Protein AF-A0AAJ6E960-F1 (afdb_monomer)

Nearest PDB structures (foldseek):
  1kbu-assembly1_A  TM=8.732E-01  e=4.264E-02  Punavirus P1
  1pvr-assembly1_A  TM=8.758E-01  e=5.419E-02  Punavirus P1
  3crx-assembly1_A  TM=6.894E-01  e=2.206E-02  Punavirus P1
  2crx-assembly1_B-2  TM=6.902E-01  e=2.803E-02  Punavirus P1
  7rhy-assembly1_A  TM=8.519E-01  e=4.155E-01  Punavirus P1

Foldseek 3Di:
DVQLVVVCVVVVADLVVGDLVSLLVSLQVVLVDDLVVNVVVLVVSQVVCVVVPHHRSCPDQSNQLSSCVSPPDQDDPPDDPVVRVVLSSDRPVVVVVVVVVVVVVVVVVVVVVVVVVVVVVVVVVVVVVVVVVVVVD

pLDDT: mean 93.41, std 7.52, range [50.53, 98.44]

Structure (mmCIF, N/CA/C/O backbone):
data_AF-A0AAJ6E960-F1
#
_entry.id   AF-A0AAJ6E960-F1
#
loop_
_atom_site.group_PDB
_atom_site.id
_atom_site.type_symbol
_atom_site.label_atom_id
_atom_site.label_alt_id
_atom_site.label_comp_id
_atom_site.label_asym_id
_atom_site.label_entity_id
_atom_site.label_seq_id
_atom_site.pdbx_PDB_ins_code
_atom_site.Cartn_x
_atom_site.Cartn_y
_atom_site.Cartn_z
_atom_site.occupancy
_atom_site.B_iso_or_equiv
_atom_site.auth_seq_id
_atom_site.auth_comp_id
_atom_site.auth_asym_id
_atom_site.auth_atom_id
_atom_site.pdbx_PDB_model_num
ATOM 1 N N . MET A 1 1 ? 17.423 -1.637 -8.181 1.00 84.00 1 MET A N 1
ATOM 2 C CA . MET A 1 1 ? 17.052 -1.951 -9.573 1.00 84.00 1 MET A CA 1
ATOM 3 C C . MET A 1 1 ? 17.624 -3.285 -10.079 1.00 84.00 1 MET A C 1
ATOM 5 O O . MET A 1 1 ? 17.759 -3.480 -11.284 1.00 84.00 1 MET A O 1
ATOM 9 N N . ARG A 1 2 ? 17.967 -4.265 -9.224 1.00 92.75 2 ARG A N 1
ATOM 10 C CA . ARG A 1 2 ? 18.646 -5.486 -9.716 1.00 92.75 2 ARG A CA 1
ATOM 11 C C . ARG A 1 2 ? 17.650 -6.454 -10.346 1.00 92.75 2 ARG A C 1
ATOM 13 O O . ARG A 1 2 ? 17.932 -7.008 -11.410 1.00 92.75 2 ARG A O 1
ATOM 20 N N . LEU A 1 3 ? 16.503 -6.650 -9.695 1.00 95.56 3 LEU A N 1
ATOM 21 C CA . LEU A 1 3 ? 15.464 -7.559 -10.178 1.00 95.56 3 LEU A CA 1
ATOM 22 C C . LEU A 1 3 ? 14.853 -7.054 -11.484 1.00 95.56 3 LEU A C 1
ATOM 24 O O . LEU A 1 3 ? 14.738 -7.822 -12.438 1.00 95.56 3 LEU A O 1
ATOM 28 N N . PHE A 1 4 ? 14.560 -5.755 -11.564 1.00 97.31 4 PHE A N 1
ATOM 29 C CA . PHE A 1 4 ? 13.989 -5.155 -12.766 1.00 97.31 4 PHE A CA 1
ATOM 30 C C . PHE A 1 4 ? 14.939 -5.237 -13.967 1.00 97.31 4 PHE A C 1
ATOM 32 O O . PHE A 1 4 ? 14.526 -5.665 -15.038 1.00 97.31 4 PHE A O 1
ATOM 39 N N . LEU A 1 5 ? 16.237 -4.954 -13.789 1.00 97.12 5 LEU A N 1
ATOM 40 C CA . LEU A 1 5 ? 17.233 -5.130 -14.855 1.00 97.12 5 LEU A CA 1
ATOM 41 C C . LEU A 1 5 ? 17.303 -6.576 -15.363 1.00 97.12 5 LEU A C 1
ATOM 43 O O . LEU A 1 5 ? 17.423 -6.805 -16.567 1.00 97.12 5 LEU A O 1
ATOM 47 N N . GLY A 1 6 ? 17.249 -7.553 -14.454 1.00 97.31 6 GLY A N 1
ATOM 48 C CA . GLY A 1 6 ? 17.207 -8.969 -14.817 1.00 97.31 6 GLY A CA 1
ATOM 49 C C . GLY A 1 6 ? 15.946 -9.317 -15.607 1.00 97.31 6 GLY A C 1
ATOM 50 O O . GLY A 1 6 ? 16.032 -9.931 -16.670 1.00 97.31 6 GLY A O 1
ATOM 51 N N . TRP A 1 7 ? 14.791 -8.859 -15.128 1.00 97.88 7 TRP A N 1
ATOM 52 C CA . TRP A 1 7 ? 13.507 -9.062 -15.789 1.00 97.88 7 TRP A CA 1
ATOM 53 C C . TRP A 1 7 ? 13.464 -8.406 -17.178 1.00 97.88 7 TRP A C 1
ATOM 55 O O . TRP A 1 7 ? 13.047 -9.059 -18.133 1.00 97.88 7 TRP A O 1
ATOM 65 N N . CYS A 1 8 ? 13.979 -7.182 -17.332 1.00 97.75 8 CYS A N 1
ATOM 66 C CA . CYS A 1 8 ? 14.059 -6.484 -18.617 1.00 97.75 8 CYS A CA 1
ATOM 67 C C . CYS A 1 8 ? 14.895 -7.256 -19.642 1.00 97.75 8 CYS A C 1
ATOM 69 O O . CYS A 1 8 ? 14.479 -7.399 -20.790 1.00 97.75 8 CYS A O 1
ATOM 71 N N . LYS A 1 9 ? 16.038 -7.822 -19.228 1.00 97.19 9 LYS A N 1
ATOM 72 C CA . LYS A 1 9 ? 16.876 -8.661 -20.104 1.00 97.19 9 LYS A CA 1
ATOM 73 C C . LYS A 1 9 ? 16.144 -9.914 -20.580 1.00 97.19 9 LYS A C 1
ATOM 75 O O . LYS A 1 9 ? 16.262 -10.274 -21.746 1.00 97.19 9 LYS A O 1
ATOM 80 N N . LEU A 1 10 ? 15.395 -10.566 -19.691 1.00 97.44 10 LEU A N 1
ATOM 81 C CA . LEU A 1 10 ? 14.632 -11.773 -20.022 1.00 97.44 10 LEU A CA 1
ATOM 82 C C . LEU A 1 10 ? 13.428 -11.476 -20.92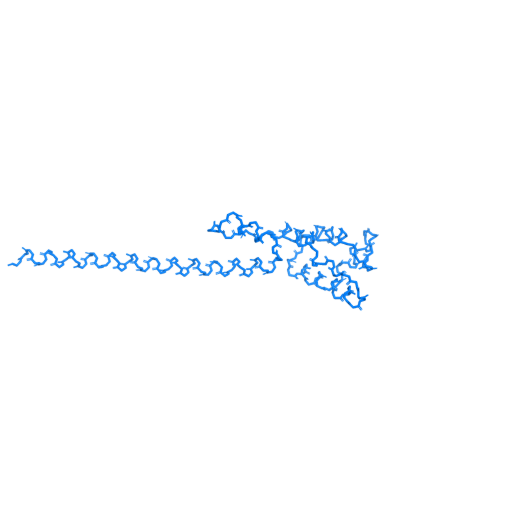6 1.00 97.44 10 LEU A C 1
ATOM 84 O O . LEU A 1 10 ? 13.081 -12.299 -21.766 1.00 97.44 10 LEU A O 1
ATOM 88 N N . ASN A 1 11 ? 12.814 -10.303 -20.771 1.00 97.00 11 ASN A N 1
ATOM 89 C CA . ASN A 1 11 ? 11.579 -9.926 -21.460 1.00 97.00 11 ASN A CA 1
ATOM 90 C C . ASN A 1 11 ? 11.785 -8.965 -22.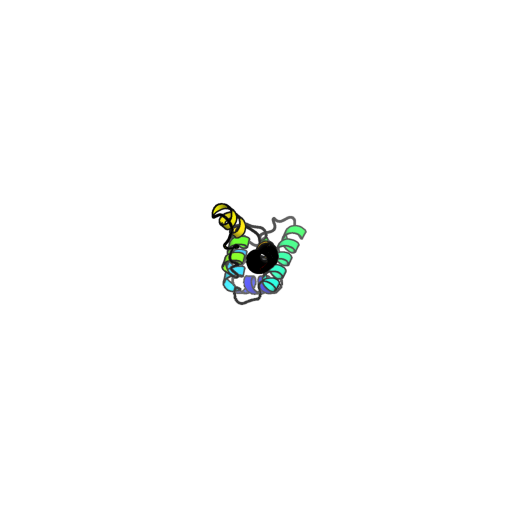636 1.00 97.00 11 ASN A C 1
ATOM 92 O O . ASN A 1 11 ? 10.802 -8.481 -23.189 1.00 97.00 11 ASN A O 1
ATOM 96 N N . GLN A 1 12 ? 13.040 -8.695 -23.0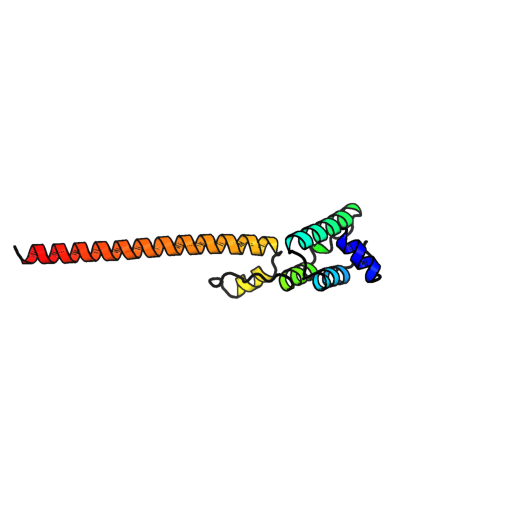12 1.00 94.69 12 GLN A N 1
ATOM 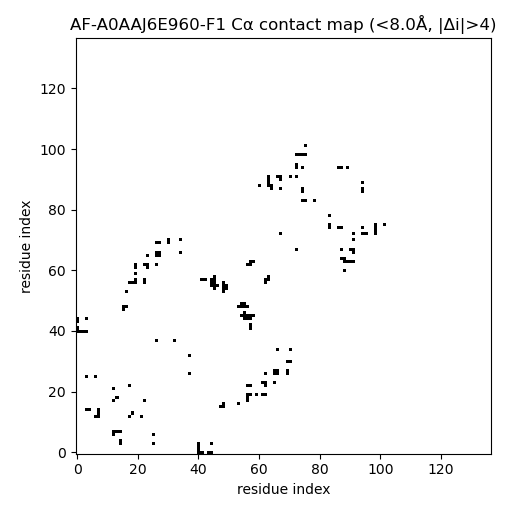97 C CA . GLN A 1 12 ? 13.407 -7.746 -24.071 1.00 94.69 12 GLN A CA 1
ATOM 98 C C . GLN A 1 12 ? 12.798 -6.345 -23.865 1.00 94.69 12 GLN A C 1
ATOM 100 O O . GLN A 1 12 ? 12.476 -5.652 -24.827 1.00 94.69 12 GLN A O 1
ATOM 105 N N . ALA A 1 13 ? 12.647 -5.929 -22.605 1.00 95.94 13 ALA A N 1
ATOM 106 C CA . ALA A 1 13 ? 12.113 -4.623 -22.236 1.00 95.94 13 ALA A CA 1
ATOM 107 C C . ALA A 1 13 ? 13.237 -3.602 -22.002 1.00 95.94 13 ALA A C 1
ATOM 109 O O . ALA A 1 13 ? 14.375 -3.949 -21.663 1.00 95.94 13 ALA A O 1
ATOM 110 N N . HIS A 1 14 ? 12.906 -2.320 -22.151 1.00 93.62 14 HIS A N 1
ATOM 111 C CA . HIS A 1 14 ? 13.818 -1.225 -21.840 1.00 93.62 14 HIS A CA 1
ATOM 112 C C . HIS A 1 14 ? 13.736 -0.879 -20.353 1.00 93.62 14 HIS A C 1
ATOM 114 O O . HIS A 1 14 ? 12.657 -0.655 -19.814 1.00 93.62 14 HIS A O 1
ATOM 120 N N . HIS A 1 15 ? 14.889 -0.815 -19.687 1.00 93.00 15 HIS A N 1
ATOM 121 C CA . HIS A 1 15 ? 14.950 -0.399 -18.285 1.00 93.00 15 HIS A CA 1
ATOM 122 C C . HIS A 1 15 ? 14.930 1.126 -18.122 1.00 93.00 15 HIS A C 1
ATOM 124 O O . HIS A 1 15 ? 14.552 1.604 -17.057 1.00 93.00 15 HIS A O 1
ATOM 130 N N . LEU A 1 16 ? 15.328 1.883 -19.156 1.00 92.88 16 LEU A N 1
ATOM 131 C CA . LEU A 1 16 ? 15.355 3.342 -19.122 1.00 92.88 16 LEU A CA 1
ATOM 132 C C . LEU A 1 16 ? 15.183 3.950 -20.535 1.00 92.88 16 LEU A C 1
ATOM 134 O O . LEU A 1 16 ? 15.945 3.585 -21.436 1.00 92.88 16 LEU A O 1
ATOM 138 N N . PRO A 1 17 ? 14.211 4.861 -20.741 1.00 95.12 17 PRO A N 1
ATOM 139 C CA . PRO A 1 17 ? 13.056 5.054 -19.866 1.00 95.12 17 PRO A CA 1
ATOM 140 C C . PRO A 1 17 ? 12.215 3.768 -19.821 1.00 95.12 17 PRO A C 1
ATOM 142 O O . PRO A 1 17 ? 11.877 3.198 -20.860 1.00 95.12 17 PRO A O 1
ATOM 145 N N . ALA A 1 18 ? 11.892 3.299 -18.620 1.00 97.00 18 ALA A N 1
ATOM 146 C CA . ALA A 1 18 ? 10.971 2.191 -18.430 1.00 97.00 18 ALA A CA 1
ATOM 147 C C . ALA A 1 18 ? 9.548 2.655 -18.730 1.00 97.00 18 ALA A C 1
ATOM 149 O O . ALA A 1 18 ? 9.090 3.698 -18.253 1.00 97.00 18 ALA A O 1
ATOM 150 N N . SER A 1 19 ? 8.820 1.861 -19.508 1.00 96.69 19 SER A N 1
ATOM 151 C CA . SER A 1 19 ? 7.418 2.149 -19.772 1.00 96.69 19 SER A CA 1
ATOM 152 C C . SER A 1 19 ? 6.550 1.733 -18.578 1.00 96.69 19 SER A C 1
ATOM 154 O O . SER A 1 19 ? 6.805 0.726 -17.917 1.00 96.69 19 SER A O 1
ATOM 156 N N . VAL A 1 20 ? 5.478 2.484 -18.306 1.00 97.75 20 VAL A N 1
ATOM 157 C CA . VAL A 1 20 ? 4.494 2.113 -17.272 1.00 97.75 20 VAL A CA 1
ATOM 158 C C . VAL A 1 20 ? 3.937 0.692 -17.488 1.00 97.75 20 VAL A C 1
ATOM 160 O O . VAL A 1 20 ? 3.859 -0.049 -16.507 1.00 97.75 20 VAL A O 1
ATOM 163 N N . PRO A 1 21 ? 3.585 0.257 -18.719 1.00 98.12 21 PRO A N 1
ATOM 164 C CA . PRO A 1 21 ? 3.183 -1.128 -18.972 1.00 98.12 21 PRO A CA 1
ATOM 165 C C . PRO A 1 21 ? 4.237 -2.173 -18.584 1.00 98.12 21 PRO A C 1
ATOM 167 O O . PRO A 1 21 ? 3.877 -3.185 -17.983 1.00 98.12 21 PRO A O 1
ATOM 170 N N . ASP A 1 22 ? 5.519 -1.930 -18.872 1.00 98.12 22 ASP A N 1
ATOM 171 C CA . ASP A 1 22 ? 6.596 -2.861 -18.509 1.00 98.12 22 ASP A CA 1
ATOM 172 C C . ASP A 1 22 ? 6.753 -2.965 -16.993 1.00 98.12 22 ASP A C 1
ATOM 174 O O . ASP A 1 22 ? 6.889 -4.064 -16.461 1.00 98.12 22 ASP A O 1
ATOM 178 N N . VAL A 1 23 ? 6.656 -1.841 -16.279 1.00 98.19 23 VAL A N 1
ATOM 179 C CA . VAL A 1 23 ? 6.709 -1.832 -14.810 1.00 98.19 23 VAL A CA 1
ATOM 180 C C . VAL A 1 23 ? 5.496 -2.551 -14.206 1.00 98.19 23 VAL A C 1
ATOM 182 O O . VAL A 1 23 ? 5.652 -3.335 -13.273 1.00 98.19 23 VAL A O 1
ATOM 185 N N . VAL A 1 24 ? 4.290 -2.368 -14.757 1.00 98.44 24 VAL A N 1
ATOM 186 C CA . VAL A 1 24 ? 3.087 -3.118 -14.336 1.00 98.44 24 VAL A CA 1
ATOM 187 C C . VAL A 1 24 ? 3.272 -4.623 -14.536 1.00 98.44 24 VAL A C 1
ATOM 189 O O . VAL A 1 24 ? 2.942 -5.419 -13.650 1.00 98.44 24 VAL A O 1
ATOM 192 N N . ARG A 1 25 ? 3.805 -5.026 -15.693 1.00 98.31 25 ARG A N 1
ATOM 193 C CA . ARG A 1 25 ? 4.058 -6.435 -15.998 1.00 98.31 25 ARG A CA 1
ATOM 194 C C . ARG A 1 25 ? 5.128 -7.014 -15.077 1.00 98.31 25 ARG A C 1
ATOM 196 O O . ARG A 1 25 ? 4.916 -8.084 -14.522 1.00 98.31 25 ARG A O 1
ATOM 203 N N . PHE A 1 26 ? 6.208 -6.274 -14.830 1.00 98.31 26 PHE A N 1
ATOM 204 C CA . PHE A 1 26 ? 7.231 -6.642 -13.856 1.00 98.31 26 PHE A CA 1
ATOM 205 C C . PHE A 1 26 ? 6.637 -6.901 -12.467 1.00 98.31 26 PHE A C 1
ATOM 207 O O . PHE A 1 26 ? 6.924 -7.942 -11.877 1.00 98.31 26 PHE A O 1
ATOM 214 N N . VAL A 1 27 ? 5.777 -6.004 -11.966 1.00 98.25 27 VAL A N 1
ATOM 215 C CA . VAL A 1 27 ? 5.099 -6.187 -10.671 1.00 98.25 27 VAL A CA 1
ATOM 216 C C . VAL A 1 27 ? 4.266 -7.469 -10.663 1.00 98.25 27 VAL A C 1
ATOM 218 O O . VAL A 1 27 ? 4.347 -8.254 -9.721 1.00 98.25 27 VAL A O 1
ATOM 221 N N . THR A 1 28 ? 3.499 -7.701 -11.728 1.00 97.75 28 THR A N 1
ATOM 222 C CA . THR A 1 28 ? 2.607 -8.863 -11.850 1.00 97.75 28 THR A CA 1
ATOM 223 C C . THR A 1 28 ? 3.391 -10.180 -11.883 1.00 97.75 28 THR A C 1
ATOM 225 O O . THR A 1 28 ? 3.094 -11.097 -11.112 1.00 97.75 28 THR A O 1
ATOM 228 N N . ASP A 1 29 ? 4.432 -10.246 -12.718 1.00 97.94 29 ASP A N 1
ATOM 229 C CA . ASP A 1 29 ? 5.294 -11.421 -12.903 1.00 97.94 29 ASP A CA 1
ATOM 230 C C . 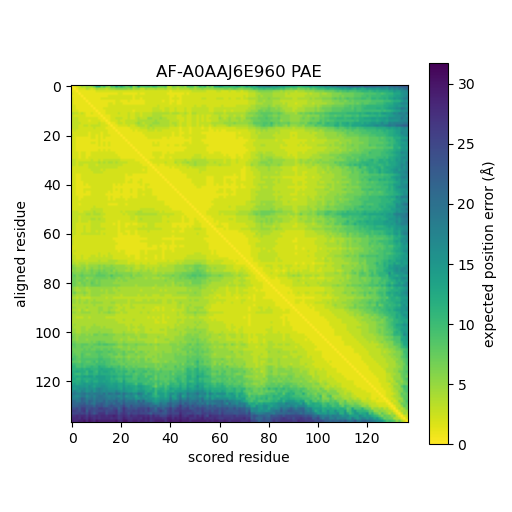ASP A 1 29 ? 6.093 -11.774 -11.634 1.00 97.94 29 ASP A C 1
ATOM 232 O O . ASP A 1 29 ? 6.512 -12.917 -11.467 1.00 97.94 29 ASP A O 1
ATOM 236 N N . ASN A 1 30 ? 6.302 -10.803 -10.738 1.00 97.19 30 ASN A N 1
ATOM 237 C CA . ASN A 1 30 ? 7.080 -10.956 -9.504 1.00 97.19 30 ASN A CA 1
ATOM 238 C C . ASN A 1 30 ? 6.217 -10.792 -8.240 1.00 97.19 30 ASN A C 1
ATOM 240 O O . ASN A 1 30 ? 6.731 -10.464 -7.173 1.00 97.19 30 ASN A O 1
ATOM 244 N N . SER A 1 31 ? 4.909 -11.041 -8.326 1.00 95.31 31 SER A N 1
ATOM 245 C CA . SER A 1 31 ? 3.979 -10.970 -7.181 1.00 95.31 31 SER A CA 1
ATOM 246 C C . SER A 1 31 ? 4.287 -11.972 -6.054 1.00 95.31 31 SER A C 1
ATOM 248 O O . SER A 1 31 ? 3.765 -11.856 -4.948 1.00 95.31 31 SER A O 1
ATOM 250 N N . ASN A 1 32 ? 5.170 -12.942 -6.304 1.00 95.69 32 ASN A N 1
ATO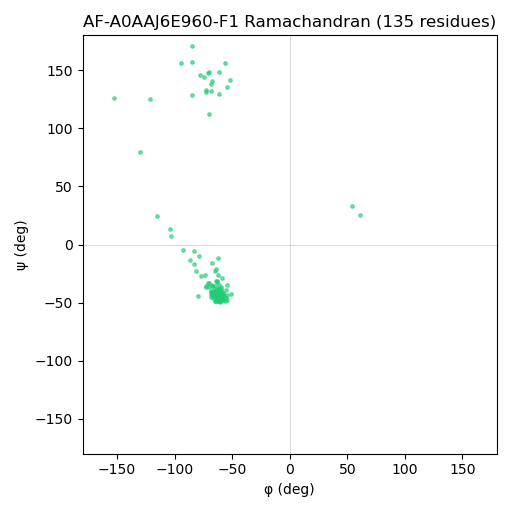M 251 C CA . ASN A 1 32 ? 5.649 -13.919 -5.329 1.00 95.69 32 ASN A CA 1
ATOM 252 C C . ASN A 1 32 ? 6.735 -13.385 -4.374 1.00 95.69 32 ASN A C 1
ATOM 254 O O . ASN A 1 32 ? 7.092 -14.089 -3.428 1.00 95.69 32 ASN A O 1
ATOM 258 N N . ILE A 1 33 ? 7.293 -12.193 -4.613 1.00 95.62 33 ILE A N 1
ATOM 259 C CA . ILE A 1 33 ? 8.260 -11.575 -3.693 1.00 95.62 33 ILE A CA 1
ATOM 260 C C . ILE A 1 33 ? 7.547 -10.807 -2.568 1.00 95.62 33 ILE A C 1
ATOM 262 O O . ILE A 1 33 ? 6.329 -10.631 -2.590 1.00 95.62 33 ILE A O 1
ATOM 266 N N . SER A 1 34 ? 8.289 -10.352 -1.553 1.00 95.56 34 SER A N 1
ATOM 267 C CA . SER A 1 34 ? 7.691 -9.546 -0.483 1.00 95.56 34 SER A CA 1
ATOM 268 C C . SER A 1 34 ? 7.316 -8.131 -0.968 1.00 95.56 34 SER A C 1
ATOM 270 O O . SER A 1 34 ? 8.045 -7.559 -1.787 1.00 95.56 34 SER A O 1
ATOM 272 N N . PRO A 1 35 ? 6.243 -7.519 -0.424 1.00 94.06 35 PRO A N 1
ATOM 273 C CA . PRO A 1 35 ? 5.861 -6.145 -0.761 1.00 94.06 35 PRO A CA 1
ATOM 274 C C . PRO A 1 35 ? 6.995 -5.140 -0.525 1.00 94.06 35 PRO A C 1
ATOM 276 O O . PRO A 1 35 ? 7.203 -4.245 -1.339 1.00 94.06 35 PRO A O 1
ATOM 279 N N . ASP A 1 36 ? 7.765 -5.314 0.555 1.00 93.88 36 ASP A N 1
ATOM 280 C CA . ASP A 1 36 ? 8.895 -4.440 0.894 1.00 93.88 36 ASP A CA 1
ATOM 281 C C . ASP A 1 36 ? 10.007 -4.503 -0.160 1.00 93.88 36 ASP A C 1
ATOM 283 O O . ASP A 1 36 ? 10.569 -3.474 -0.541 1.00 93.88 36 ASP A O 1
ATOM 287 N N . LEU A 1 37 ? 10.307 -5.705 -0.671 1.00 95.56 37 LEU A N 1
ATOM 288 C CA . LEU A 1 37 ? 11.303 -5.877 -1.725 1.00 95.56 37 LEU A CA 1
ATOM 289 C C . LEU A 1 37 ? 10.817 -5.271 -3.045 1.00 95.56 37 LEU A C 1
ATOM 291 O O . LEU A 1 37 ? 11.596 -4.610 -3.730 1.00 95.56 37 LEU A O 1
ATOM 295 N N . MET A 1 38 ? 9.534 -5.445 -3.382 1.00 96.81 38 MET A N 1
ATOM 296 C CA . MET A 1 38 ? 8.947 -4.803 -4.559 1.00 96.81 38 MET A CA 1
ATOM 297 C C . MET A 1 38 ? 8.980 -3.277 -4.443 1.00 96.81 38 MET A C 1
ATOM 299 O O . MET A 1 38 ? 9.368 -2.597 -5.389 1.00 96.81 38 MET A O 1
ATOM 303 N N . HIS A 1 39 ? 8.620 -2.732 -3.280 1.00 94.94 39 HIS A N 1
ATOM 304 C CA . HIS A 1 39 ? 8.672 -1.296 -3.030 1.00 94.94 39 HIS A CA 1
ATOM 305 C C . HIS A 1 39 ? 10.094 -0.753 -3.205 1.00 94.94 39 HIS A C 1
ATOM 307 O O . HIS A 1 39 ? 10.280 0.238 -3.904 1.00 94.94 39 HIS A O 1
ATOM 313 N N . ALA A 1 40 ? 11.098 -1.419 -2.626 1.00 95.44 40 ALA A N 1
ATOM 314 C CA . ALA A 1 40 ? 12.497 -1.030 -2.782 1.00 95.44 40 ALA A CA 1
ATOM 315 C C . ALA A 1 40 ? 12.953 -1.050 -4.253 1.00 95.44 40 ALA A C 1
ATOM 317 O O . ALA A 1 40 ? 13.675 -0.152 -4.686 1.00 95.44 40 ALA A O 1
ATOM 318 N N . GLU A 1 41 ? 12.518 -2.037 -5.041 1.00 97.12 41 GLU A N 1
ATOM 319 C CA . GLU A 1 41 ? 12.823 -2.071 -6.474 1.00 97.12 41 GLU A CA 1
ATOM 320 C C . GLU A 1 41 ? 12.119 -0.952 -7.252 1.00 97.12 41 GLU A C 1
ATOM 322 O O . GLU A 1 41 ? 12.769 -0.300 -8.064 1.00 97.12 41 GLU A O 1
ATOM 327 N N . LEU A 1 42 ? 10.840 -0.670 -6.979 1.00 96.81 42 LEU A N 1
ATOM 328 C CA . LEU A 1 42 ? 10.115 0.444 -7.604 1.00 96.81 42 LEU A CA 1
ATOM 329 C C . LEU A 1 42 ? 10.733 1.805 -7.255 1.00 96.81 42 LEU A C 1
ATOM 331 O O . LEU A 1 42 ? 10.887 2.639 -8.142 1.00 96.81 42 LEU A O 1
ATOM 335 N N . THR A 1 43 ? 11.147 2.010 -5.999 1.00 96.69 43 THR A N 1
ATOM 336 C CA . THR A 1 43 ? 11.886 3.214 -5.588 1.00 96.69 43 THR A CA 1
ATOM 337 C C . THR A 1 43 ? 13.183 3.357 -6.377 1.00 96.69 43 THR A C 1
ATOM 339 O O . THR A 1 43 ? 13.446 4.428 -6.907 1.00 96.69 43 THR A O 1
ATOM 342 N N . ALA A 1 44 ? 13.953 2.279 -6.537 1.00 97.12 44 ALA A N 1
ATOM 343 C CA . ALA A 1 44 ? 15.192 2.336 -7.307 1.00 97.12 44 ALA A CA 1
ATOM 344 C C . ALA A 1 44 ? 14.956 2.635 -8.802 1.00 97.12 44 ALA A C 1
ATOM 346 O O . ALA A 1 44 ? 15.756 3.337 -9.412 1.00 97.12 44 ALA A O 1
ATOM 347 N N . ILE A 1 45 ? 13.867 2.129 -9.399 1.00 97.19 45 ILE A N 1
ATOM 348 C CA . ILE A 1 45 ? 13.478 2.491 -10.774 1.00 97.19 45 ILE A CA 1
ATOM 349 C C . ILE A 1 45 ? 13.183 3.992 -10.859 1.00 97.19 45 ILE A C 1
ATOM 351 O O . ILE A 1 45 ? 13.665 4.657 -11.775 1.00 97.19 45 ILE A O 1
ATOM 355 N N . ASP A 1 46 ? 12.401 4.522 -9.917 1.00 97.19 46 ASP A N 1
ATOM 356 C CA . ASP A 1 46 ? 12.038 5.940 -9.875 1.00 97.19 46 ASP A CA 1
ATOM 357 C C . ASP A 1 46 ? 13.263 6.841 -9.675 1.00 97.19 46 ASP A C 1
ATOM 359 O O . ASP A 1 46 ? 13.395 7.837 -10.379 1.00 97.19 46 ASP A O 1
ATOM 363 N N . GLU A 1 47 ? 14.186 6.471 -8.784 1.00 97.19 47 GLU A N 1
ATOM 364 C CA . GLU A 1 47 ? 15.442 7.196 -8.551 1.00 97.19 47 GLU A CA 1
ATOM 365 C C . GLU A 1 47 ? 16.309 7.265 -9.818 1.00 97.19 47 GLU A C 1
ATOM 367 O O . GLU A 1 47 ? 16.843 8.327 -10.143 1.00 97.19 47 GLU A O 1
ATOM 372 N N . GLU A 1 48 ? 16.416 6.171 -10.581 1.00 96.31 48 GLU A N 1
ATOM 373 C CA . GLU A 1 48 ? 17.142 6.171 -11.858 1.00 96.31 48 GLU A CA 1
ATOM 374 C C . GLU A 1 48 ? 16.451 7.028 -12.932 1.00 96.31 48 GLU A C 1
ATOM 376 O O . GLU A 1 48 ? 17.125 7.706 -13.712 1.00 96.31 48 GLU A O 1
ATOM 381 N N . HIS A 1 49 ? 15.113 7.051 -12.961 1.00 97.06 49 HIS A N 1
ATOM 382 C CA . HIS A 1 49 ? 14.362 7.940 -13.854 1.00 97.06 49 HIS A CA 1
ATOM 383 C C . HIS A 1 49 ? 14.583 9.405 -13.492 1.00 97.06 49 HIS A C 1
ATOM 385 O O . HIS A 1 49 ? 14.911 10.210 -14.364 1.00 97.06 49 HIS A O 1
ATOM 391 N N . GLU A 1 50 ? 14.449 9.745 -12.213 1.00 97.00 50 GLU A N 1
ATOM 392 C CA . GLU A 1 50 ? 14.621 11.107 -11.714 1.00 97.00 50 GLU A CA 1
ATOM 393 C C . GLU A 1 50 ? 16.051 11.616 -11.944 1.00 97.00 50 GLU A C 1
ATOM 395 O O . GLU A 1 50 ? 16.228 12.761 -12.363 1.00 97.00 50 GLU A O 1
ATOM 400 N N . ALA A 1 51 ? 17.067 10.758 -11.783 1.00 97.12 51 ALA A N 1
ATOM 401 C CA . ALA A 1 51 ? 18.463 11.095 -12.070 1.00 97.12 51 ALA A CA 1
ATOM 402 C C . ALA A 1 51 ? 18.701 11.520 -13.531 1.00 97.12 51 ALA A C 1
ATOM 404 O O . ALA A 1 51 ? 19.594 12.327 -13.798 1.00 97.12 51 ALA A O 1
ATOM 405 N N . LEU A 1 52 ? 17.899 11.011 -14.473 1.00 96.62 52 LEU A N 1
ATOM 406 C CA . LEU A 1 52 ? 17.946 11.378 -15.893 1.00 96.62 52 LEU A CA 1
ATOM 407 C C . LEU A 1 52 ? 16.813 12.323 -16.323 1.00 96.62 52 LEU A C 1
ATOM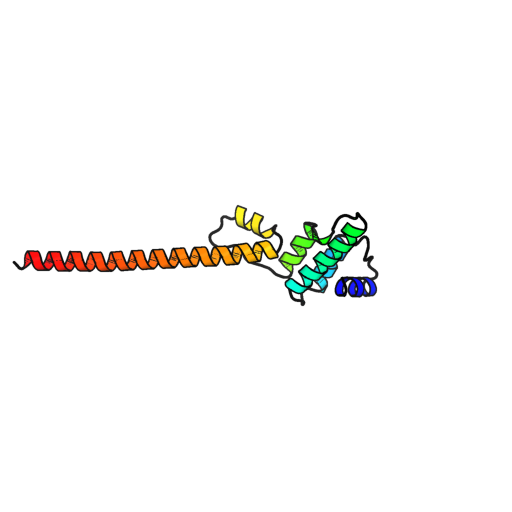 409 O O . LEU A 1 52 ? 16.615 12.531 -17.520 1.00 96.62 52 LEU A O 1
ATOM 413 N N . LEU A 1 53 ? 16.087 12.918 -15.369 1.00 96.44 53 LEU A N 1
ATOM 414 C CA . LEU A 1 53 ? 14.957 13.826 -15.612 1.00 96.44 53 LEU A CA 1
ATOM 415 C C . LEU A 1 53 ? 13.782 13.179 -16.370 1.00 96.44 53 LEU A C 1
ATOM 417 O O . LEU A 1 53 ? 12.991 13.868 -17.019 1.00 96.44 53 LEU A O 1
ATOM 421 N N . TYR A 1 54 ? 13.639 11.858 -16.276 1.00 96.19 54 TYR A N 1
ATOM 422 C CA . TYR A 1 54 ? 12.452 11.147 -16.733 1.00 96.19 54 TYR A CA 1
ATOM 423 C C . TYR A 1 54 ? 11.363 11.134 -15.659 1.00 96.19 54 TYR A C 1
ATOM 425 O O . TYR A 1 54 ? 11.621 11.259 -14.463 1.00 96.19 54 TYR A O 1
ATOM 433 N N . ALA A 1 55 ? 10.114 10.959 -16.095 1.00 94.50 55 ALA A N 1
ATOM 434 C CA . ALA A 1 55 ? 9.000 10.782 -15.174 1.00 94.50 55 ALA A CA 1
ATOM 435 C C . ALA A 1 55 ? 9.125 9.428 -14.437 1.00 94.50 55 ALA A C 1
ATOM 437 O O . ALA A 1 55 ? 9.327 8.415 -15.108 1.00 94.50 55 ALA A O 1
ATOM 438 N N . PRO A 1 56 ? 8.965 9.388 -13.101 1.00 95.81 56 PRO A N 1
ATOM 439 C CA . PRO A 1 56 ? 9.067 8.164 -12.306 1.00 95.81 56 PRO A CA 1
ATOM 440 C C . PRO A 1 56 ? 7.869 7.229 -12.568 1.00 95.81 56 PRO A C 1
ATOM 442 O O . PRO A 1 56 ? 6.729 7.577 -12.225 1.00 95.81 56 PRO A O 1
ATOM 445 N N . PRO A 1 57 ? 8.070 6.052 -13.190 1.00 96.69 57 PRO A N 1
ATOM 446 C CA . PRO A 1 57 ? 6.972 5.174 -13.581 1.00 96.69 57 PRO A CA 1
ATOM 447 C C . PRO A 1 57 ? 6.336 4.446 -12.389 1.00 96.69 57 PRO A C 1
ATOM 449 O O . PRO A 1 57 ? 5.148 4.126 -12.446 1.00 96.69 57 PRO A O 1
ATOM 452 N N . GLY A 1 58 ? 7.071 4.223 -11.295 1.00 95.12 58 GLY A N 1
ATOM 453 C CA . GLY A 1 58 ? 6.598 3.573 -10.070 1.00 95.12 58 GLY A CA 1
ATOM 454 C C . GLY A 1 58 ? 5.471 4.335 -9.369 1.00 95.12 58 GLY A C 1
ATOM 455 O O . GLY A 1 58 ? 4.608 3.730 -8.731 1.00 95.12 58 GLY A O 1
ATOM 456 N N . LYS A 1 59 ? 5.406 5.658 -9.570 1.00 92.44 59 LYS A N 1
ATOM 457 C CA . LYS A 1 59 ? 4.349 6.541 -9.040 1.00 92.44 59 LYS A CA 1
ATOM 458 C C . LYS A 1 59 ? 3.083 6.563 -9.905 1.00 92.44 59 LYS A C 1
ATOM 460 O O . LYS A 1 59 ? 2.088 7.186 -9.529 1.00 92.44 59 LYS A O 1
ATOM 465 N N . ALA A 1 60 ? 3.082 5.906 -11.066 1.00 95.75 60 ALA A N 1
ATOM 466 C CA . ALA A 1 60 ? 1.920 5.885 -11.944 1.00 95.75 60 ALA A CA 1
ATOM 467 C C . ALA A 1 60 ? 0.752 5.107 -11.314 1.00 95.75 60 ALA A C 1
ATOM 469 O O . ALA A 1 60 ? 0.924 4.022 -10.758 1.00 95.75 60 ALA A O 1
ATOM 470 N N . ARG A 1 61 ? -0.481 5.606 -11.491 1.00 94.88 61 ARG A N 1
ATOM 471 C CA . ARG A 1 61 ? -1.701 4.969 -10.952 1.00 94.88 61 ARG A CA 1
ATOM 472 C C . ARG A 1 61 ? -1.849 3.502 -11.372 1.00 94.88 61 ARG A C 1
ATOM 474 O O . ARG A 1 61 ? -2.358 2.698 -10.600 1.00 94.88 61 ARG A O 1
ATOM 481 N N . ALA A 1 62 ? -1.422 3.152 -12.586 1.00 96.88 62 ALA A N 1
ATOM 482 C CA . ALA A 1 62 ? -1.456 1.772 -13.066 1.00 96.88 62 ALA A CA 1
ATOM 483 C C . ALA A 1 62 ? -0.503 0.858 -12.276 1.00 96.88 62 ALA A C 1
ATOM 485 O O . ALA A 1 62 ? -0.894 -0.251 -11.924 1.00 96.88 62 ALA A O 1
ATOM 486 N N . VAL A 1 63 ? 0.698 1.343 -11.937 1.00 97.38 63 VAL A N 1
ATOM 487 C CA . VAL A 1 63 ? 1.665 0.598 -11.116 1.00 97.38 63 VAL A CA 1
ATOM 488 C C . VAL A 1 63 ? 1.156 0.460 -9.686 1.00 97.38 63 VAL A C 1
ATOM 490 O O . VAL A 1 63 ? 1.138 -0.649 -9.165 1.00 97.38 63 VAL A O 1
ATOM 493 N N . ILE A 1 64 ? 0.631 1.535 -9.087 1.00 95.81 64 ILE A N 1
ATOM 494 C CA . ILE A 1 64 ? 0.012 1.481 -7.750 1.00 95.81 64 ILE A CA 1
ATOM 495 C C . ILE A 1 64 ? -1.101 0.425 -7.708 1.00 95.81 64 ILE A C 1
ATOM 497 O O . ILE A 1 64 ? -1.141 -0.402 -6.799 1.00 95.81 64 ILE A O 1
ATOM 501 N N . LYS A 1 65 ? -1.977 0.398 -8.721 1.00 95.88 65 LYS A N 1
ATOM 502 C CA . LYS A 1 65 ? -3.030 -0.621 -8.829 1.00 95.88 65 LYS A CA 1
ATOM 503 C C . LYS A 1 65 ? -2.469 -2.037 -8.962 1.00 95.88 65 LYS A C 1
ATOM 505 O O . LYS A 1 65 ? -3.018 -2.941 -8.342 1.00 95.88 65 LYS A O 1
ATOM 510 N N . ALA A 1 66 ? -1.405 -2.232 -9.740 1.00 97.31 66 ALA A N 1
ATOM 511 C CA . ALA A 1 66 ? -0.760 -3.537 -9.885 1.00 97.31 66 ALA A CA 1
ATOM 512 C C . ALA A 1 66 ? -0.163 -4.026 -8.556 1.00 97.31 66 ALA A C 1
ATOM 514 O O . ALA A 1 66 ? -0.367 -5.177 -8.182 1.00 97.31 66 ALA A O 1
ATOM 515 N N . VAL A 1 67 ? 0.495 -3.137 -7.804 1.00 97.38 67 VAL A N 1
ATOM 516 C CA . VAL A 1 67 ? 1.032 -3.446 -6.468 1.00 97.38 67 VAL A CA 1
ATOM 517 C C . VAL A 1 67 ? -0.099 -3.810 -5.505 1.00 97.38 67 VAL A C 1
ATOM 519 O O . VAL A 1 67 ? -0.039 -4.850 -4.856 1.00 97.38 67 VAL A O 1
ATOM 522 N N . ASN A 1 68 ? -1.165 -3.009 -5.451 1.00 95.75 68 ASN A N 1
ATOM 523 C CA . ASN A 1 68 ? -2.310 -3.285 -4.578 1.00 95.75 68 ASN A CA 1
ATOM 524 C C . ASN A 1 68 ? -3.034 -4.590 -4.955 1.00 95.75 68 ASN A C 1
ATOM 526 O O . ASN A 1 68 ? -3.580 -5.257 -4.084 1.00 95.75 68 ASN A O 1
ATOM 530 N N . ALA A 1 69 ? -3.042 -4.970 -6.235 1.00 95.62 69 ALA A N 1
ATOM 531 C CA . ALA A 1 69 ? -3.605 -6.242 -6.680 1.00 95.62 69 ALA A CA 1
ATOM 532 C C . ALA A 1 69 ? -2.722 -7.444 -6.300 1.00 95.62 69 ALA A C 1
ATOM 534 O O . ALA A 1 69 ? -3.253 -8.499 -5.963 1.00 95.62 69 ALA A O 1
ATOM 535 N N . ALA A 1 70 ? -1.395 -7.288 -6.341 1.00 96.25 70 ALA A N 1
ATOM 536 C CA . ALA A 1 70 ? -0.448 -8.330 -5.945 1.00 96.25 70 ALA A CA 1
ATOM 537 C C . ALA A 1 70 ? -0.451 -8.575 -4.425 1.00 96.25 70 ALA A C 1
ATOM 539 O O . ALA A 1 70 ? -0.366 -9.721 -3.986 1.00 96.25 70 ALA A O 1
ATOM 540 N N . TRP A 1 71 ? -0.610 -7.513 -3.628 1.00 96.00 71 TRP A N 1
ATOM 541 C CA . TRP A 1 71 ? -0.670 -7.585 -2.165 1.00 96.00 71 TRP A CA 1
ATOM 542 C C . TRP A 1 71 ? -1.891 -6.820 -1.637 1.00 96.00 71 TRP A C 1
ATOM 544 O O . TRP A 1 71 ? -1.765 -5.674 -1.196 1.00 96.00 71 TRP A O 1
ATOM 554 N N . PRO A 1 72 ? -3.090 -7.426 -1.695 1.00 94.62 72 PRO A N 1
ATOM 555 C CA . PRO A 1 72 ? -4.318 -6.754 -1.300 1.00 94.62 72 PRO A CA 1
ATOM 556 C C . PRO A 1 72 ? -4.361 -6.493 0.207 1.00 94.62 72 PRO A C 1
ATOM 558 O O . PRO A 1 72 ? -4.035 -7.359 1.020 1.00 94.62 72 PRO A O 1
ATOM 561 N N . ILE A 1 73 ? -4.820 -5.296 0.570 1.00 95.06 73 ILE A N 1
ATOM 562 C CA . ILE A 1 73 ? -5.155 -4.913 1.942 1.00 95.06 73 ILE A CA 1
ATOM 563 C C . ILE A 1 73 ? -6.615 -4.490 1.954 1.00 95.06 73 ILE A C 1
ATOM 565 O O . ILE A 1 73 ? -7.026 -3.604 1.201 1.00 95.06 73 ILE A O 1
ATOM 569 N N . ASP A 1 74 ? -7.396 -5.115 2.827 1.00 92.56 74 ASP A N 1
ATOM 570 C CA . ASP A 1 74 ? -8.798 -4.765 2.984 1.00 92.56 74 ASP A CA 1
ATOM 571 C C . ASP A 1 74 ? -8.937 -3.423 3.702 1.00 92.56 74 ASP A C 1
ATOM 573 O O . ASP A 1 74 ? -8.368 -3.192 4.773 1.00 92.56 74 ASP A O 1
ATOM 577 N N . ALA A 1 75 ? -9.757 -2.544 3.131 1.00 93.62 75 ALA A N 1
ATOM 578 C CA . ALA A 1 75 ? -10.158 -1.326 3.812 1.00 93.62 75 ALA A CA 1
ATOM 579 C C . ALA A 1 75 ? -10.930 -1.664 5.108 1.00 93.62 75 ALA A C 1
ATOM 581 O O . ALA A 1 75 ? -11.667 -2.661 5.153 1.00 93.62 75 ALA A O 1
ATOM 582 N N . PRO A 1 76 ? -10.838 -0.826 6.157 1.00 91.44 76 PRO A N 1
ATOM 583 C CA . PRO A 1 76 ? -11.545 -1.067 7.408 1.00 91.44 76 PRO A CA 1
ATOM 584 C C . PRO A 1 76 ? -13.049 -1.263 7.195 1.00 91.44 76 PRO A C 1
ATOM 586 O O . PRO A 1 76 ? -13.714 -0.535 6.451 1.00 91.44 76 PRO A O 1
ATOM 589 N N . ARG A 1 77 ? -13.619 -2.268 7.867 1.00 88.94 77 ARG A N 1
ATOM 590 C CA . ARG A 1 77 ? -15.018 -2.674 7.645 1.00 88.94 77 ARG A CA 1
ATOM 591 C C . ARG A 1 77 ? -16.015 -1.563 7.962 1.00 88.94 77 ARG A C 1
ATOM 593 O O . ARG A 1 77 ? -17.021 -1.455 7.262 1.00 88.94 77 ARG A O 1
ATOM 600 N N . SER A 1 78 ? -15.706 -0.756 8.975 1.00 87.38 78 SER A N 1
ATOM 601 C CA . SER A 1 78 ? -16.501 0.375 9.459 1.00 87.38 78 SER A CA 1
ATOM 602 C C . SER A 1 78 ? -16.584 1.541 8.473 1.00 87.38 78 SER A C 1
ATOM 604 O O . SER A 1 78 ? -17.449 2.399 8.633 1.00 87.38 78 SER A O 1
ATOM 606 N N . TRP A 1 79 ? -15.718 1.586 7.456 1.00 92.69 79 TRP A N 1
ATOM 607 C CA . TRP A 1 79 ? -15.675 2.713 6.533 1.00 92.69 79 TRP A CA 1
ATOM 608 C C . TRP A 1 79 ? -16.852 2.704 5.539 1.00 92.69 79 TRP A C 1
ATOM 610 O O . TRP A 1 79 ? -17.263 1.631 5.065 1.00 92.69 79 TRP A O 1
ATOM 620 N N . PRO A 1 80 ? -17.379 3.889 5.175 1.00 94.81 80 PRO A N 1
ATOM 621 C CA . PRO A 1 80 ? -18.299 4.061 4.055 1.00 94.81 80 PRO A CA 1
ATOM 622 C C . PRO A 1 80 ? -17.721 3.548 2.731 1.00 94.81 80 PRO A C 1
ATOM 624 O O . PRO A 1 80 ? -16.508 3.480 2.540 1.00 94.81 80 PRO A O 1
ATOM 627 N N . ALA A 1 81 ? -18.597 3.208 1.782 1.00 93.31 81 ALA A N 1
ATOM 628 C CA . ALA A 1 81 ? -18.184 2.675 0.481 1.00 93.31 81 ALA A CA 1
ATOM 629 C C . ALA A 1 81 ? -17.282 3.640 -0.313 1.00 93.31 81 ALA A C 1
ATOM 631 O O . ALA A 1 81 ? -16.338 3.194 -0.960 1.00 93.31 81 ALA A O 1
ATOM 632 N N . GLU A 1 82 ? -17.538 4.949 -0.232 1.00 94.50 82 GLU A N 1
ATOM 633 C CA . GLU A 1 82 ? -16.713 5.969 -0.892 1.00 94.50 82 GLU A CA 1
ATOM 634 C C . GLU A 1 82 ? -15.270 5.956 -0.366 1.00 94.50 82 GLU A C 1
ATOM 636 O O . GLU A 1 82 ? -14.320 5.902 -1.149 1.00 94.50 82 GLU A O 1
ATOM 641 N N . ASP A 1 83 ? -15.103 5.919 0.956 1.00 95.00 83 ASP A N 1
ATOM 642 C CA . ASP A 1 83 ? -13.785 5.912 1.594 1.00 95.00 83 ASP A CA 1
ATOM 643 C C . ASP A 1 83 ? -13.025 4.616 1.310 1.00 95.00 83 ASP A C 1
ATOM 645 O O . ASP A 1 83 ? -11.813 4.642 1.099 1.00 95.00 83 ASP A O 1
ATOM 649 N N . LYS A 1 84 ? -13.732 3.482 1.218 1.00 93.94 84 LYS A N 1
ATOM 650 C CA . LYS A 1 84 ? -13.149 2.207 0.766 1.00 93.94 84 LYS A CA 1
ATOM 651 C C . LYS A 1 84 ? -12.632 2.302 -0.670 1.00 93.94 84 LYS A C 1
ATOM 653 O O . LYS A 1 84 ? -11.560 1.780 -0.968 1.00 93.94 84 LYS A O 1
ATOM 658 N N . GLY A 1 85 ? -13.359 3.003 -1.543 1.00 92.44 85 GLY A N 1
ATOM 659 C CA . GLY A 1 85 ? -12.909 3.302 -2.901 1.00 92.44 85 GLY A CA 1
ATOM 660 C C . GLY A 1 85 ? -11.623 4.126 -2.906 1.00 92.44 85 GLY A C 1
ATOM 661 O O . GLY A 1 85 ? -10.651 3.734 -3.546 1.00 92.44 85 GLY A O 1
ATOM 662 N N . ARG A 1 86 ? -11.579 5.217 -2.130 1.00 94.00 86 ARG A N 1
ATOM 663 C CA . ARG A 1 86 ? -10.382 6.068 -1.999 1.00 94.00 86 ARG A CA 1
ATOM 664 C C . ARG A 1 86 ? -9.194 5.313 -1.402 1.00 94.00 86 ARG A C 1
ATOM 666 O O . ARG A 1 86 ? -8.072 5.489 -1.862 1.00 94.00 86 ARG A O 1
ATOM 673 N N . PHE A 1 87 ? -9.434 4.437 -0.428 1.00 95.12 87 PHE A N 1
ATOM 674 C CA . PHE A 1 87 ? -8.403 3.591 0.174 1.00 95.12 87 PHE A CA 1
ATOM 675 C C . PHE A 1 87 ? -7.712 2.704 -0.866 1.00 95.12 87 PHE A C 1
ATOM 677 O O . PHE A 1 87 ? -6.485 2.624 -0.884 1.00 95.12 87 PHE A O 1
ATOM 684 N N . ALA A 1 88 ? -8.478 2.096 -1.777 1.00 91.94 88 ALA A N 1
ATOM 685 C CA . ALA A 1 88 ? -7.943 1.230 -2.828 1.00 91.94 88 ALA A CA 1
ATOM 686 C C . ALA A 1 88 ? -7.020 1.963 -3.825 1.00 91.94 88 ALA A C 1
ATOM 688 O O . ALA A 1 88 ? -6.207 1.325 -4.497 1.00 91.94 88 ALA A O 1
ATOM 689 N N . GLU A 1 89 ? -7.126 3.292 -3.921 1.00 92.56 89 GLU A N 1
ATOM 690 C CA . GLU A 1 89 ? -6.276 4.125 -4.780 1.00 92.56 89 GLU A CA 1
ATOM 691 C C . GLU A 1 89 ? -4.967 4.559 -4.115 1.00 92.56 89 GLU A C 1
ATOM 693 O O . GLU A 1 89 ? -4.064 5.043 -4.800 1.00 92.56 89 GLU A O 1
ATOM 698 N N . LEU A 1 90 ? -4.851 4.391 -2.797 1.00 93.75 90 LEU A N 1
ATOM 699 C CA . LEU A 1 90 ? -3.648 4.760 -2.067 1.00 93.75 90 LEU A CA 1
ATOM 700 C C . LEU A 1 90 ? -2.479 3.821 -2.407 1.00 93.75 90 LEU A C 1
ATOM 702 O O . LEU A 1 90 ? -2.687 2.625 -2.622 1.00 93.75 90 LEU A O 1
ATOM 706 N N . PRO A 1 91 ? -1.235 4.328 -2.379 1.00 92.12 91 PRO A N 1
ATOM 707 C CA . PRO A 1 91 ? -0.044 3.492 -2.324 1.00 92.12 91 PRO A CA 1
ATOM 708 C C . PRO A 1 91 ? -0.108 2.457 -1.192 1.00 92.12 91 PRO A C 1
ATOM 710 O O . PRO A 1 91 ? -0.530 2.771 -0.077 1.00 92.12 91 PRO A O 1
ATOM 713 N N . HIS A 1 92 ? 0.390 1.249 -1.458 1.00 92.25 92 HIS A N 1
ATOM 714 C CA . HIS A 1 92 ? 0.338 0.110 -0.537 1.00 92.25 92 HIS A CA 1
ATOM 715 C C . HIS A 1 92 ? 0.848 0.428 0.883 1.00 92.25 92 HIS A C 1
ATOM 717 O O . HIS A 1 92 ? 0.201 0.093 1.871 1.00 92.25 92 HIS A O 1
ATOM 723 N N . HIS A 1 93 ? 1.958 1.160 1.021 1.00 90.44 93 HIS A N 1
ATOM 724 C CA . HIS A 1 93 ? 2.495 1.523 2.341 1.00 90.44 93 HIS A CA 1
AT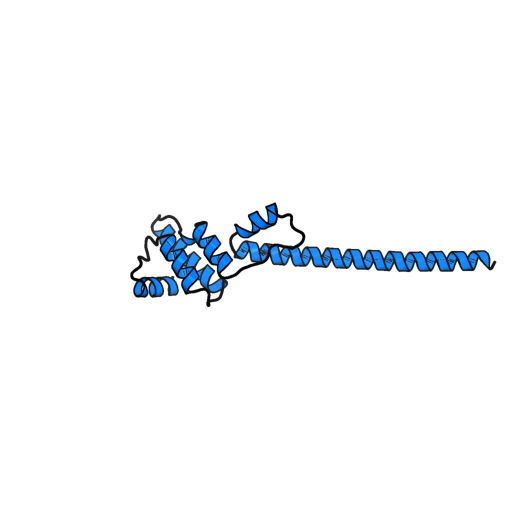OM 725 C C . HIS A 1 93 ? 1.535 2.408 3.164 1.00 90.44 93 HIS A C 1
ATOM 727 O O . HIS A 1 93 ? 1.477 2.290 4.390 1.00 90.44 93 HIS A O 1
ATOM 733 N N . LEU A 1 94 ? 0.744 3.270 2.509 1.00 93.88 94 LEU A N 1
ATOM 734 C CA . LEU A 1 94 ? -0.282 4.072 3.182 1.00 93.88 94 LEU A CA 1
ATOM 735 C C . LEU A 1 94 ? -1.477 3.213 3.591 1.00 93.88 94 LEU A C 1
ATOM 737 O O . LEU A 1 94 ? -2.029 3.435 4.668 1.00 93.88 94 LEU A O 1
ATOM 741 N N . GLN A 1 95 ? -1.840 2.211 2.785 1.00 95.38 95 GLN A N 1
ATOM 742 C CA . GLN A 1 95 ? -2.863 1.233 3.159 1.00 95.38 95 GLN A CA 1
ATOM 743 C C . GLN A 1 95 ? -2.452 0.464 4.420 1.00 95.38 95 GLN A C 1
ATOM 745 O O . GLN A 1 95 ? -3.231 0.411 5.369 1.00 95.38 95 GLN A O 1
ATOM 750 N N . VAL A 1 96 ? -1.207 -0.033 4.485 1.00 93.75 96 VAL A N 1
ATOM 751 C CA . VAL A 1 96 ? -0.646 -0.695 5.682 1.00 93.75 96 VAL A CA 1
ATOM 752 C C . VAL A 1 96 ? -0.723 0.218 6.906 1.00 93.75 96 VAL A C 1
ATOM 754 O O . VAL A 1 96 ? -1.163 -0.194 7.982 1.00 93.75 96 VAL A O 1
ATOM 757 N N . TYR A 1 97 ? -0.290 1.474 6.760 1.00 94.81 97 TYR A N 1
ATOM 758 C CA . TYR A 1 97 ? -0.294 2.436 7.859 1.00 94.81 97 TYR A CA 1
ATOM 759 C C . TYR A 1 97 ? -1.709 2.696 8.394 1.00 94.81 97 TYR A C 1
ATOM 761 O O . TYR A 1 97 ? -1.927 2.653 9.610 1.00 94.81 97 TYR A O 1
ATOM 769 N N . LEU A 1 98 ? -2.661 2.961 7.496 1.00 95.50 98 LEU A N 1
ATOM 770 C CA . LEU A 1 98 ? -4.044 3.268 7.851 1.00 95.50 98 LEU A CA 1
ATOM 771 C C . LEU A 1 98 ? -4.753 2.058 8.458 1.00 95.50 98 LEU A C 1
ATOM 773 O O . LEU A 1 98 ? -5.411 2.207 9.484 1.00 95.50 98 LEU A O 1
ATOM 777 N N . GLU A 1 99 ? -4.569 0.866 7.892 1.00 94.50 99 GLU A N 1
ATOM 778 C CA . GLU A 1 99 ? -5.157 -0.370 8.412 1.00 94.50 99 GLU A CA 1
ATOM 779 C C . GLU A 1 99 ? -4.720 -0.635 9.859 1.00 94.50 99 GLU A C 1
ATOM 781 O O . GLU A 1 99 ? -5.556 -0.836 10.746 1.00 94.50 99 GLU A O 1
ATOM 786 N N . ARG A 1 100 ? -3.415 -0.509 10.132 1.00 93.69 100 ARG A N 1
ATOM 787 C CA . ARG A 1 100 ? -2.863 -0.661 11.482 1.00 93.69 100 ARG A CA 1
ATOM 788 C C . ARG A 1 100 ? -3.435 0.370 12.453 1.00 93.69 100 ARG A C 1
ATOM 790 O O . ARG A 1 100 ? -3.788 0.022 13.581 1.00 93.69 100 ARG A O 1
ATOM 797 N N . ARG A 1 101 ? -3.504 1.638 12.040 1.00 95.25 101 ARG A N 1
ATOM 798 C CA . ARG A 1 101 ? -4.017 2.729 12.881 1.00 95.25 101 ARG A CA 1
ATOM 799 C C . ARG A 1 101 ? -5.494 2.526 13.216 1.00 95.25 101 ARG A C 1
ATOM 801 O O . ARG A 1 101 ? -5.894 2.724 14.360 1.00 95.25 101 ARG A O 1
ATOM 808 N N . GLU A 1 102 ? -6.287 2.096 12.244 1.00 94.62 102 GLU A N 1
ATOM 809 C CA . GLU A 1 102 ? -7.715 1.849 12.428 1.00 94.62 102 GLU A CA 1
ATOM 810 C C . GLU A 1 102 ? -7.971 0.650 13.341 1.00 94.62 102 GLU A C 1
ATOM 812 O O . GLU A 1 102 ? -8.795 0.753 14.246 1.00 94.62 102 GLU A O 1
ATOM 817 N N . LYS A 1 103 ? -7.190 -0.433 13.228 1.00 91.75 103 LYS A N 1
ATOM 818 C CA . LYS A 1 103 ? -7.250 -1.545 14.193 1.00 91.75 103 LYS A CA 1
ATOM 819 C C . LYS A 1 103 ? -6.963 -1.101 15.626 1.00 91.75 103 LYS A C 1
ATOM 821 O O . LYS A 1 103 ? -7.652 -1.526 16.548 1.00 91.75 103 LYS A O 1
ATOM 826 N N . GLN A 1 104 ? -5.960 -0.243 15.823 1.00 93.56 104 GLN A N 1
ATOM 827 C CA . GLN A 1 104 ? -5.639 0.299 17.147 1.00 93.56 104 GLN A CA 1
ATOM 828 C C . GLN A 1 104 ? -6.781 1.164 17.692 1.00 93.56 104 GLN A C 1
ATOM 830 O O . GLN A 1 104 ? -7.149 1.036 18.860 1.00 93.56 104 GLN A O 1
ATOM 835 N N . ARG A 1 105 ? -7.371 2.010 16.839 1.00 93.81 105 ARG A N 1
ATOM 836 C CA . ARG A 1 105 ? -8.523 2.849 17.191 1.00 93.81 105 ARG A CA 1
ATOM 837 C C . ARG A 1 105 ? -9.728 1.997 17.588 1.00 93.81 105 ARG A C 1
ATOM 839 O O . ARG A 1 105 ? -10.326 2.242 18.631 1.00 93.81 105 ARG A O 1
ATOM 846 N N . ASP A 1 106 ? -10.057 0.988 16.788 1.00 92.00 106 ASP A N 1
ATOM 847 C CA . ASP A 1 106 ? -11.202 0.111 17.028 1.00 92.00 106 ASP A CA 1
ATOM 848 C C . ASP A 1 106 ? -11.021 -0.720 18.309 1.00 92.00 106 ASP A C 1
ATOM 850 O O . ASP A 1 106 ? -11.973 -0.884 19.073 1.00 92.00 106 ASP A O 1
ATOM 854 N N . GLN A 1 107 ? -9.798 -1.179 18.598 1.00 93.62 107 GLN A N 1
ATOM 855 C CA . GLN A 1 107 ? -9.480 -1.866 19.852 1.00 93.62 107 GLN A CA 1
ATOM 856 C C . GLN A 1 107 ? -9.686 -0.949 21.066 1.00 93.62 107 GLN A C 1
ATOM 858 O O . GLN A 1 107 ? -10.397 -1.322 21.996 1.00 93.62 107 GLN A O 1
ATOM 863 N N . ALA A 1 108 ? -9.154 0.276 21.028 1.00 95.25 108 ALA A N 1
ATOM 864 C CA . ALA A 1 108 ? -9.319 1.239 22.117 1.00 95.25 108 ALA A CA 1
ATOM 865 C C . ALA A 1 108 ? -10.797 1.599 22.364 1.00 95.25 108 ALA A C 1
ATOM 867 O O . ALA A 1 108 ? -11.238 1.685 23.511 1.00 95.25 108 ALA A O 1
ATOM 868 N N . VAL A 1 109 ? -11.586 1.769 21.295 1.00 95.06 109 VAL A N 1
ATOM 869 C CA . VAL A 1 109 ? -13.034 2.018 21.403 1.00 95.06 109 VAL A CA 1
ATOM 870 C C . VAL A 1 109 ? -13.749 0.823 22.029 1.00 95.06 109 VAL A C 1
ATOM 872 O O . VAL A 1 109 ? -14.587 1.008 22.912 1.00 95.06 109 VAL A O 1
ATOM 875 N N . ARG A 1 110 ? -13.415 -0.399 21.604 1.00 94.56 110 ARG A N 1
ATOM 876 C CA . ARG A 1 110 ? -13.998 -1.625 22.155 1.00 94.56 110 ARG A CA 1
ATOM 877 C C . ARG A 1 110 ? -13.707 -1.764 23.648 1.00 94.56 110 ARG A C 1
ATOM 879 O O . ARG A 1 110 ? -14.612 -2.105 24.408 1.00 94.56 110 ARG A O 1
ATOM 886 N N . ASP A 1 111 ? -12.483 -1.473 24.071 1.00 96.56 111 ASP A N 1
ATOM 887 C CA . ASP A 1 111 ? -12.086 -1.563 25.477 1.00 96.56 111 ASP A CA 1
ATOM 888 C C . ASP A 1 111 ? -12.843 -0.546 26.339 1.00 96.56 111 ASP A C 1
ATOM 890 O O . ASP A 1 111 ? -13.446 -0.925 27.346 1.00 96.56 111 ASP A O 1
ATOM 894 N N . ALA A 1 112 ? -12.945 0.706 25.882 1.00 9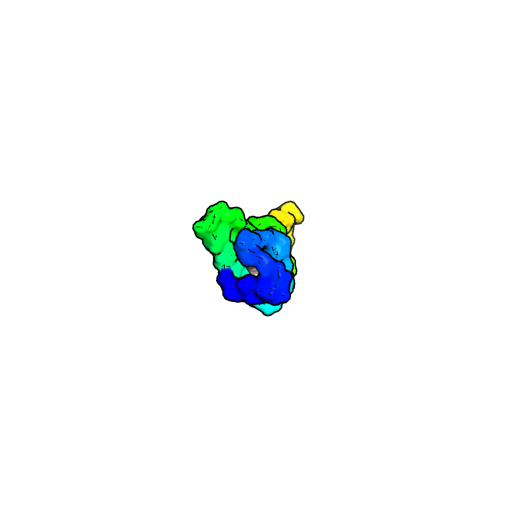6.75 112 ALA A N 1
ATOM 895 C CA . ALA A 1 112 ? -13.720 1.740 26.568 1.00 96.75 112 ALA A CA 1
ATOM 896 C C . ALA A 1 112 ? -15.220 1.392 26.667 1.00 96.75 112 ALA A C 1
ATOM 898 O O . ALA A 1 112 ? -15.859 1.624 27.697 1.00 96.75 112 ALA A O 1
ATOM 899 N N . GLN A 1 113 ? -15.802 0.809 25.612 1.00 96.94 113 GLN A N 1
ATOM 900 C CA . GLN A 1 113 ? -17.201 0.368 25.621 1.00 96.94 113 GLN A CA 1
ATOM 901 C C . GLN A 1 113 ? -17.440 -0.776 26.611 1.00 96.94 113 GLN A C 1
ATOM 903 O O . GLN A 1 113 ? -18.441 -0.759 27.333 1.00 96.94 113 GLN A O 1
ATOM 908 N N . ASN A 1 114 ? -16.525 -1.746 26.671 1.00 97.31 114 ASN A N 1
ATOM 909 C CA . ASN A 1 114 ? -16.605 -2.856 27.617 1.00 97.31 114 ASN A CA 1
ATOM 910 C C . ASN A 1 114 ? -16.492 -2.364 29.064 1.00 97.31 114 ASN A C 1
ATOM 912 O O . ASN A 1 114 ? -17.300 -2.756 29.905 1.00 97.31 114 ASN A O 1
ATOM 916 N N . GLU A 1 115 ? -15.547 -1.467 29.350 1.00 97.31 115 GLU A N 1
ATOM 917 C CA . GLU A 1 115 ? -15.377 -0.883 30.682 1.00 97.31 115 GLU A CA 1
ATOM 918 C C . GLU A 1 115 ? -16.631 -0.119 31.127 1.00 97.31 115 GLU A C 1
ATOM 920 O O . GLU A 1 115 ? -17.168 -0.369 32.211 1.00 97.31 115 GLU A O 1
ATOM 925 N N . ALA A 1 116 ? -17.169 0.746 30.263 1.00 96.88 116 ALA A N 1
ATOM 926 C CA . ALA A 1 116 ? -18.403 1.473 30.544 1.00 96.88 116 ALA A CA 1
ATOM 927 C C . ALA A 1 116 ? -19.594 0.527 30.782 1.00 96.88 116 ALA A C 1
ATOM 929 O O . ALA A 1 116 ? -20.433 0.788 31.649 1.00 96.88 116 ALA A O 1
ATOM 930 N N . ALA A 1 117 ? -19.687 -0.577 30.035 1.00 96.56 117 ALA A N 1
ATOM 931 C CA . ALA A 1 117 ? -20.735 -1.576 30.226 1.00 96.56 117 ALA A CA 1
ATOM 932 C C . ALA A 1 117 ? -20.607 -2.292 31.581 1.00 96.56 117 ALA A C 1
ATOM 934 O O . ALA A 1 117 ? -21.608 -2.468 32.278 1.00 96.56 117 ALA A O 1
ATOM 935 N N . GLU A 1 118 ? -19.392 -2.659 31.991 1.00 96.44 118 GLU A N 1
ATOM 936 C CA . GLU A 1 118 ? -19.136 -3.289 33.289 1.00 96.44 118 GLU A CA 1
ATOM 937 C C . GLU A 1 118 ? -19.406 -2.341 34.462 1.00 96.44 118 GLU A C 1
ATOM 939 O O . GLU A 1 118 ? -20.040 -2.738 35.443 1.00 96.44 118 GLU A O 1
ATOM 944 N N . LEU A 1 119 ? -19.014 -1.069 34.354 1.00 96.00 119 LEU A N 1
ATOM 945 C CA . LEU A 1 119 ? -19.329 -0.056 35.364 1.00 96.00 119 LEU A CA 1
ATOM 946 C C . LEU A 1 119 ? -20.841 0.143 35.514 1.00 96.00 119 LEU A C 1
ATOM 948 O O . LEU A 1 119 ? -21.339 0.167 36.639 1.00 96.00 119 LEU A O 1
ATOM 952 N N . ARG A 1 120 ? -21.590 0.194 34.404 1.00 95.12 120 ARG A N 1
ATOM 953 C CA . ARG A 1 120 ? -23.063 0.274 34.435 1.00 95.12 120 ARG A CA 1
ATOM 954 C C . ARG A 1 120 ? -23.693 -0.937 35.119 1.00 95.12 120 ARG A C 1
ATOM 956 O O . ARG A 1 120 ? -24.611 -0.769 35.916 1.00 95.12 120 ARG A O 1
ATOM 963 N N . LYS A 1 121 ? -23.193 -2.151 34.858 1.00 95.06 121 LYS A N 1
ATOM 964 C CA . LYS A 1 121 ? -23.667 -3.366 35.547 1.00 95.06 121 LYS A CA 1
ATOM 965 C C . LYS A 1 121 ? -23.388 -3.312 37.049 1.00 95.06 121 LYS A C 1
ATOM 967 O O . LYS A 1 121 ? -24.259 -3.674 37.833 1.00 95.06 121 LYS A O 1
ATOM 972 N N . LYS A 1 122 ? -22.189 -2.880 37.455 1.00 94.12 122 LYS A N 1
ATOM 973 C CA . LYS A 1 122 ? -21.822 -2.744 38.874 1.00 94.12 122 LYS A CA 1
ATOM 974 C C . LYS A 1 122 ? -22.702 -1.713 39.574 1.00 94.12 122 LYS A C 1
ATOM 976 O O . LYS A 1 122 ? -23.242 -2.019 40.628 1.00 94.12 122 LYS A O 1
ATOM 981 N N . LEU A 1 123 ? -22.884 -0.541 38.967 1.00 94.31 123 LEU A N 1
ATOM 982 C CA . LEU A 1 123 ? -23.726 0.528 39.504 1.00 94.31 123 LEU A CA 1
ATOM 983 C C . LEU A 1 123 ? -25.164 0.040 39.707 1.00 94.31 123 LEU A C 1
ATOM 985 O O . LEU A 1 123 ? -25.689 0.169 40.806 1.00 94.31 123 LEU A O 1
ATOM 989 N N . LYS A 1 124 ? -25.746 -0.630 38.704 1.00 94.62 124 LYS A N 1
ATOM 990 C CA . LYS A 1 124 ? -27.093 -1.201 38.812 1.00 94.62 124 LYS A CA 1
ATOM 991 C C . LYS A 1 124 ? -27.221 -2.188 39.981 1.00 94.62 124 LYS A C 1
ATOM 993 O O . LYS A 1 124 ? -28.166 -2.094 40.753 1.00 94.62 124 LYS A O 1
ATOM 998 N N . LYS A 1 125 ? -26.240 -3.081 40.168 1.00 92.88 125 LYS A N 1
ATOM 999 C CA . LYS A 1 125 ? -26.214 -4.010 41.314 1.00 92.88 125 LYS A CA 1
ATOM 1000 C C . LYS A 1 125 ? -26.130 -3.285 42.661 1.00 92.88 125 LYS A C 1
ATOM 1002 O O . LYS A 1 125 ? -26.757 -3.717 43.621 1.00 92.88 125 LYS A O 1
ATOM 1007 N N . PHE A 1 126 ? -25.353 -2.202 42.745 1.00 90.88 126 PHE A N 1
ATOM 1008 C CA . PHE A 1 126 ? -25.272 -1.381 43.957 1.00 90.88 126 PHE A CA 1
ATOM 1009 C C . PHE A 1 126 ? -26.592 -0.663 44.256 1.00 90.88 126 PHE A C 1
ATOM 1011 O O . PHE A 1 126 ? -26.993 -0.592 45.415 1.00 90.88 126 PHE A O 1
ATOM 1018 N N . GLU A 1 127 ? -27.271 -0.142 43.234 1.00 91.56 127 GLU A N 1
ATOM 1019 C CA . GLU A 1 127 ? -28.586 0.490 43.384 1.00 91.56 127 GLU A CA 1
ATOM 1020 C C . GLU A 1 127 ? -29.649 -0.514 43.845 1.00 91.56 127 GLU A C 1
ATOM 1022 O O . GLU A 1 127 ? -30.381 -0.223 44.789 1.00 91.56 127 GLU A O 1
ATOM 1027 N N . GLU A 1 128 ? -29.690 -1.705 43.240 1.00 89.62 128 GLU A N 1
ATOM 1028 C CA . GLU A 1 128 ? -30.602 -2.794 43.620 1.00 89.62 128 GLU A CA 1
ATOM 1029 C C . GLU A 1 128 ? -30.375 -3.234 45.079 1.00 89.62 128 GLU A C 1
ATOM 1031 O O . GLU A 1 128 ? -31.319 -3.254 45.868 1.00 89.62 128 GLU A O 1
ATOM 1036 N N . ALA A 1 129 ? -29.121 -3.468 45.486 1.00 85.38 129 ALA A N 1
ATOM 1037 C CA . ALA A 1 129 ? -28.792 -3.846 46.864 1.00 85.38 129 ALA A CA 1
ATOM 1038 C C . ALA A 1 129 ? -29.147 -2.749 47.891 1.00 85.38 129 ALA A C 1
ATOM 1040 O O . ALA A 1 129 ? -29.641 -3.034 48.986 1.00 85.38 129 ALA A O 1
ATOM 1041 N N . ASN A 1 130 ? -28.933 -1.474 47.550 1.00 82.75 130 ASN A N 1
ATOM 1042 C CA . ASN A 1 130 ? -29.300 -0.357 48.426 1.00 82.75 130 ASN A CA 1
ATOM 1043 C C . ASN A 1 130 ? -30.818 -0.173 48.542 1.00 82.75 130 ASN A C 1
ATOM 1045 O O . ASN A 1 130 ? -31.300 0.247 49.597 1.00 82.75 130 ASN A O 1
ATOM 1049 N N . ALA A 1 131 ? -31.572 -0.466 47.481 1.00 78.88 131 ALA A N 1
ATOM 1050 C CA . ALA A 1 131 ? -33.028 -0.423 47.509 1.00 78.88 131 ALA A CA 1
ATOM 1051 C C . ALA A 1 131 ? -33.600 -1.513 48.430 1.00 78.88 131 ALA A C 1
ATOM 1053 O O . ALA A 1 131 ? -34.422 -1.194 49.287 1.00 78.88 131 ALA A O 1
ATOM 1054 N N . GLU A 1 132 ? -33.101 -2.751 48.336 1.00 70.88 132 GLU A N 1
ATOM 1055 C CA . GLU A 1 132 ? -33.514 -3.866 49.205 1.00 70.88 132 GLU A CA 1
ATOM 1056 C C . GLU A 1 132 ? -33.237 -3.580 50.688 1.00 70.88 132 GLU A C 1
ATOM 1058 O O . GLU A 1 132 ? -34.106 -3.778 51.541 1.00 70.88 132 GLU A O 1
ATOM 1063 N N . THR A 1 133 ? -32.059 -3.025 50.992 1.00 66.88 133 THR A N 1
ATOM 1064 C CA . THR A 1 133 ? -31.663 -2.670 52.365 1.00 66.88 133 THR A CA 1
ATOM 1065 C C . THR A 1 133 ? -32.557 -1.574 52.965 1.00 66.88 133 THR A C 1
ATOM 1067 O O . THR A 1 133 ? -32.803 -1.571 54.168 1.00 66.88 133 THR A O 1
ATOM 1070 N N . LYS A 1 134 ? -33.088 -0.657 52.143 1.00 63.78 134 LYS A N 1
ATOM 1071 C CA . LYS A 1 134 ? -34.014 0.402 52.588 1.00 63.78 134 LYS A CA 1
ATOM 1072 C C . LYS A 1 134 ? -35.442 -0.083 52.832 1.00 63.78 134 LYS A C 1
ATOM 1074 O O . LYS A 1 134 ? -36.144 0.544 53.610 1.00 63.78 134 LYS A O 1
ATOM 1079 N N . THR A 1 135 ? -35.884 -1.145 52.164 1.00 61.25 135 THR A N 1
ATOM 1080 C CA . THR A 1 135 ? -37.219 -1.740 52.373 1.00 61.25 135 THR A CA 1
ATOM 1081 C C . THR A 1 135 ? -37.290 -2.701 53.559 1.00 61.25 135 THR A C 1
ATOM 1083 O O . THR A 1 135 ? -38.388 -3.024 54.001 1.00 61.25 135 THR A O 1
ATOM 1086 N N . ALA A 1 136 ? -36.146 -3.176 54.060 1.00 57.03 136 ALA A N 1
ATOM 1087 C CA . ALA A 1 136 ? -36.064 -4.095 55.198 1.00 57.03 136 ALA A CA 1
ATOM 1088 C C . ALA A 1 136 ? -35.894 -3.396 56.566 1.00 57.03 136 ALA A C 1
ATOM 1090 O O . ALA A 1 136 ? -35.874 -4.082 57.588 1.00 57.03 136 ALA A O 1
ATOM 1091 N N . ALA A 1 137 ? -35.751 -2.066 56.580 1.00 50.53 137 ALA A N 1
ATOM 1092 C CA . ALA A 1 137 ? -35.650 -1.220 57.773 1.00 50.53 137 ALA A CA 1
ATOM 1093 C C . ALA A 1 137 ? -36.956 -0.450 58.002 1.00 50.53 137 ALA A C 1
ATOM 1095 O O . ALA A 1 137 ? -37.325 -0.276 59.184 1.00 50.53 137 ALA A O 1
#

Secondary structure (DSSP, 8-state):
-HHHHHHHHHHT--STTPPHHHHHHHHHHTTTS-HHHHHHHHHHHHHHHHHTT---GGGSHHHHHHHHHHS--PPPTTS-HHHHHHHHHS-HHHHHHHHHHHHHHHHHHHHHHHHHHHHHHHHHHHHHHHHHHHH--

Mean predicted aligned error: 5.82 Å

Solvent-accessible surface area (backbone atoms only — not comparable to full-atom values): 7712 Å² total; per-residue (Å²): 75,68,67,58,52,53,48,21,67,76,67,77,48,60,76,74,83,48,49,53,70,58,53,28,49,51,47,59,80,48,45,88,54,58,69,68,60,51,49,54,36,35,50,38,48,23,53,59,24,49,77,72,73,42,80,44,40,53,78,34,71,66,28,38,47,38,50,34,68,56,58,71,75,79,61,65,83,89,54,55,72,67,57,42,54,56,48,67,71,45,52,59,72,57,45,55,52,50,46,54,51,48,53,53,51,52,49,54,51,51,52,54,52,50,51,53,51,52,51,52,54,51,51,51,54,53,52,51,54,54,52,54,58,62,74,76,109

Radius of gyration: 26.21 Å; Cα contacts (8 Å, |Δi|>4): 101; chains: 1; bounding box: 56×28×82 Å

Sequence (137 aa):
MRLFLGWCKLNQAHHLPASVPDVVRFVTDNSNISPDLMHAELTAIDEEHEALLYAPPGKARAVIKAVNAAWPIDAPRSWPAEDKGRFAELPHHLQVYLERREKQRDQAVRDAQNEAAELRKKLKKFEEANAETKTAA